Protein AF-A0AAQ4FDQ8-F1 (afdb_monomer_lite)

Secondary structure (DSSP, 8-state):
-PPPP---SS--TT--TT--S-----EEEEEEEE-STT-EEEEEEEE-EEEE-TTS-EEEEEEEEEEES-TTTTTS--HHHHTTT-HHHHHHHHHHHHHHHHHHHHHHHHHHT-SEEEEEEEEEEETTEEEEEEEEEEEEE-HHHHHHHTT--HHHHHHHHHHHH--

InterPro domains:
  IPR007783 Eukaryotic translation initiation factor 3 subunit D [PF05091] (3-164)
  IPR007783 Eukaryotic translation initiation factor 3 subunit D [PTHR12399] (3-163)

Organism: Amblyomma americanum (NCBI:txid6943)

Structure (mmCIF, N/CA/C/O backbone):
data_AF-A0AAQ4FDQ8-F1
#
_entry.id   AF-A0AAQ4FDQ8-F1
#
loop_
_atom_site.group_PDB
_atom_site.id
_atom_site.type_symbol
_atom_site.label_atom_id
_atom_site.label_alt_id
_atom_site.label_comp_id
_atom_site.label_asym_id
_atom_site.label_entity_id
_atom_site.label_seq_id
_atom_site.pdbx_PDB_ins_code
_atom_site.Cartn_x
_atom_site.Cartn_y
_atom_site.Cartn_z
_atom_site.occupancy
_atom_site.B_iso_or_equiv
_atom_site.auth_seq_id
_atom_site.auth_comp_id
_atom_site.auth_asym_id
_atom_site.auth_atom_id
_atom_site.pdbx_PDB_model_num
ATOM 1 N N . MET A 1 1 ? 13.572 -23.561 7.181 1.00 36.06 1 MET A N 1
ATOM 2 C CA . MET A 1 1 ? 13.281 -23.310 8.606 1.00 36.06 1 MET A CA 1
ATOM 3 C C . MET A 1 1 ? 12.420 -22.068 8.635 1.00 36.06 1 MET A C 1
ATOM 5 O O . MET A 1 1 ? 12.930 -21.018 8.274 1.00 36.06 1 MET A O 1
ATOM 9 N N . GLY A 1 2 ? 11.114 -22.209 8.865 1.00 53.47 2 GLY A N 1
ATOM 10 C CA . GLY A 1 2 ? 10.233 -21.045 8.970 1.00 53.47 2 GLY A CA 1
ATOM 11 C C . GLY A 1 2 ? 10.565 -20.299 10.255 1.00 53.47 2 GLY A C 1
ATOM 12 O O . GLY A 1 2 ? 10.693 -20.940 11.293 1.00 53.47 2 GLY A O 1
ATOM 13 N N . GLU A 1 3 ? 10.779 -18.991 10.166 1.00 66.62 3 GLU A N 1
ATOM 14 C CA . GLU A 1 3 ? 10.899 -18.140 11.351 1.00 66.62 3 GLU A CA 1
ATOM 15 C C . GLU A 1 3 ? 9.595 -18.199 12.163 1.00 66.62 3 GLU A C 1
ATOM 17 O O . GLU A 1 3 ? 8.5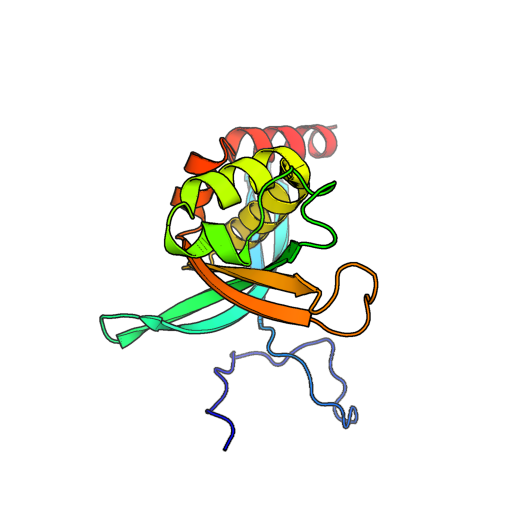09 -18.366 11.593 1.00 66.62 3 GLU A O 1
ATOM 22 N N . ASP A 1 4 ? 9.702 -18.087 13.489 1.00 77.38 4 ASP A N 1
ATOM 23 C CA . ASP A 1 4 ? 8.547 -18.124 14.387 1.00 77.38 4 ASP A CA 1
ATOM 24 C C . ASP A 1 4 ? 7.551 -17.009 14.032 1.00 77.38 4 ASP A C 1
ATOM 26 O O . ASP A 1 4 ? 7.896 -15.827 13.948 1.00 77.38 4 ASP A O 1
ATOM 30 N N . LYS A 1 5 ? 6.285 -17.385 13.812 1.00 84.81 5 LYS A N 1
ATOM 31 C CA . LYS A 1 5 ? 5.207 -16.435 13.513 1.00 84.81 5 LYS A CA 1
ATOM 32 C C . LYS A 1 5 ? 4.866 -15.629 14.766 1.00 84.81 5 LYS A C 1
ATOM 34 O O . LYS A 1 5 ? 4.727 -16.184 15.854 1.00 84.81 5 LYS A O 1
ATOM 39 N N . HIS A 1 6 ? 4.648 -14.325 14.606 1.00 90.19 6 HIS A N 1
ATOM 40 C CA . HIS A 1 6 ? 4.091 -13.511 15.682 1.00 90.19 6 HIS A CA 1
ATOM 41 C C . HIS A 1 6 ? 2.588 -13.788 15.834 1.00 90.19 6 HIS A C 1
ATOM 43 O O . HIS A 1 6 ? 1.791 -13.400 14.977 1.00 90.19 6 HIS A O 1
ATOM 49 N N . SER A 1 7 ? 2.209 -14.456 16.923 1.00 91.62 7 SER A N 1
ATOM 50 C CA . SER A 1 7 ? 0.819 -14.808 17.226 1.00 91.62 7 SER A CA 1
ATOM 51 C C . SER A 1 7 ? 0.121 -13.739 18.066 1.00 91.62 7 SER A C 1
ATOM 53 O O . SER A 1 7 ? 0.712 -13.152 18.971 1.00 91.62 7 SER A O 1
ATOM 55 N N . PHE A 1 8 ? -1.161 -13.519 17.778 1.00 93.06 8 PHE A N 1
ATOM 56 C CA . PHE A 1 8 ? -2.051 -12.670 18.569 1.00 93.06 8 PHE A CA 1
ATOM 57 C C . PHE A 1 8 ? -2.771 -13.506 19.639 1.00 93.06 8 PHE A C 1
ATOM 59 O O . PHE A 1 8 ? -2.745 -14.733 19.598 1.00 93.06 8 PHE A O 1
ATOM 66 N N . GLU A 1 9 ? -3.442 -12.837 20.580 1.00 94.81 9 GLU A N 1
ATOM 67 C CA . GLU A 1 9 ? -4.250 -13.487 21.626 1.00 94.81 9 GLU A CA 1
ATOM 68 C C . GLU A 1 9 ? -5.370 -14.366 21.048 1.00 94.81 9 GLU A C 1
ATOM 70 O O . GLU A 1 9 ? -5.628 -15.456 21.549 1.00 94.81 9 GLU A O 1
ATOM 75 N N . ASN A 1 10 ? -6.016 -13.899 19.975 1.00 93.62 10 ASN A N 1
ATOM 76 C CA . ASN A 1 10 ? -7.086 -14.620 19.295 1.00 93.62 10 ASN A CA 1
ATOM 77 C C . ASN A 1 10 ? -6.585 -15.208 17.974 1.00 93.62 10 ASN A C 1
ATOM 79 O O . ASN A 1 10 ? -5.844 -14.557 17.232 1.00 93.62 10 ASN A O 1
ATOM 83 N N . VAL A 1 11 ? -7.042 -16.422 17.668 1.00 92.00 11 VAL A N 1
ATOM 84 C CA . VAL A 1 11 ? -6.759 -17.102 16.399 1.00 92.00 11 VAL A CA 1
ATOM 85 C C . VAL A 1 11 ? -7.493 -16.439 15.231 1.00 92.00 11 VAL A C 1
ATOM 87 O O . VAL A 1 11 ? -8.430 -15.657 15.410 1.00 92.00 11 VAL A O 1
ATOM 90 N N . ASN A 1 12 ? -7.059 -16.743 14.009 1.00 91.12 12 ASN A N 1
ATOM 91 C CA . ASN A 1 12 ? -7.729 -16.271 12.804 1.00 91.12 12 ASN A CA 1
ATOM 92 C C . ASN A 1 12 ? -9.156 -16.865 12.733 1.00 91.12 12 ASN A C 1
ATOM 94 O O . ASN A 1 12 ? -9.288 -18.084 12.669 1.00 91.12 12 ASN A O 1
ATOM 98 N N . PRO A 1 13 ? -10.217 -16.034 12.704 1.00 91.88 13 PRO A N 1
ATOM 99 C CA . PRO A 1 13 ? -11.602 -16.503 12.782 1.00 91.88 13 PRO A CA 1
ATOM 100 C C . PRO A 1 13 ? -12.143 -17.089 11.467 1.00 91.88 13 PRO A C 1
ATOM 102 O O . PRO A 1 13 ? -13.324 -17.418 11.396 1.00 91.88 13 PRO A O 1
ATOM 105 N N . PHE A 1 14 ? -11.329 -17.151 10.409 1.00 90.44 14 PHE A N 1
ATOM 106 C CA . PHE A 1 14 ? -11.727 -17.661 9.091 1.00 90.44 14 PHE A CA 1
ATOM 107 C C . PHE A 1 14 ? -11.124 -19.024 8.756 1.00 90.44 14 PHE A C 1
ATOM 109 O O . PHE A 1 14 ? -11.390 -19.518 7.669 1.00 90.44 14 PHE A O 1
ATOM 116 N N . ILE A 1 15 ? -10.319 -19.592 9.656 1.00 85.75 15 ILE A N 1
ATOM 117 C CA . ILE A 1 15 ? -9.736 -20.925 9.500 1.00 85.75 15 ILE A CA 1
ATOM 118 C C . ILE A 1 15 ? -10.562 -21.890 10.348 1.00 85.75 15 ILE A C 1
ATOM 120 O O . ILE A 1 15 ? -10.862 -21.583 11.505 1.00 85.75 15 ILE A O 1
ATOM 124 N N . GLN A 1 16 ? -10.932 -23.034 9.780 1.00 78.50 16 GLN A N 1
ATOM 125 C CA . GLN A 1 16 ? -11.514 -24.149 10.532 1.00 78.50 16 GLN A CA 1
ATOM 126 C C . GLN A 1 16 ? -10.400 -25.111 10.968 1.00 78.50 16 GLN A C 1
ATOM 128 O O . GLN A 1 16 ? -9.378 -25.218 10.293 1.00 78.50 16 GLN A O 1
ATOM 133 N N . ASP A 1 17 ? -10.579 -25.799 12.100 1.00 66.38 17 ASP A N 1
ATOM 134 C CA . ASP A 1 17 ? -9.550 -26.673 12.696 1.00 66.38 17 ASP A CA 1
ATOM 135 C C . ASP A 1 17 ? -9.086 -27.821 11.765 1.00 66.38 17 ASP A C 1
ATOM 137 O O . ASP A 1 17 ? -8.058 -28.445 12.023 1.00 66.38 17 ASP A O 1
ATOM 141 N N . ASP A 1 18 ? -9.825 -28.101 10.688 1.00 65.31 18 ASP A N 1
ATOM 142 C CA . ASP A 1 18 ? -9.587 -29.144 9.685 1.00 65.31 18 ASP A CA 1
ATOM 143 C C . ASP A 1 18 ? -9.031 -28.628 8.340 1.00 65.31 18 ASP A C 1
ATOM 145 O O . ASP A 1 18 ? -8.788 -29.423 7.429 1.00 65.31 18 ASP A O 1
ATOM 149 N N . GLU A 1 19 ? -8.780 -27.323 8.190 1.00 61.59 19 GLU A N 1
ATOM 150 C CA . GLU A 1 19 ? -8.150 -26.782 6.982 1.00 61.59 19 GLU A CA 1
ATOM 151 C C . GLU A 1 19 ? -6.640 -27.094 6.963 1.00 61.59 19 GLU A C 1
ATOM 153 O O . GLU A 1 19 ? -5.813 -26.347 7.483 1.00 61.59 19 GLU A O 1
ATOM 158 N N . GLU A 1 20 ? -6.258 -28.184 6.286 1.00 51.25 20 GLU A N 1
ATOM 159 C CA . GLU A 1 20 ? -4.865 -28.620 6.037 1.00 51.25 20 GLU A CA 1
ATOM 160 C C . GLU A 1 20 ? -4.050 -27.677 5.107 1.00 51.25 20 GLU A C 1
ATOM 162 O O . GLU A 1 20 ? -3.056 -28.076 4.495 1.00 51.25 20 GLU A O 1
ATOM 167 N N . GLY A 1 21 ? -4.460 -26.414 4.953 1.00 61.47 21 GLY A N 1
ATOM 168 C CA . GLY A 1 21 ? -3.845 -25.447 4.043 1.00 61.47 21 GLY A CA 1
ATOM 169 C C . GLY A 1 21 ? -2.770 -24.571 4.693 1.00 61.47 21 GLY A C 1
ATOM 170 O O . GLY A 1 21 ? -2.907 -24.119 5.829 1.00 61.47 21 GLY A O 1
ATOM 171 N N . GLU A 1 22 ? -1.714 -24.235 3.942 1.00 72.31 22 GLU A N 1
ATOM 172 C CA . GLU A 1 22 ? -0.795 -23.159 4.332 1.00 72.31 22 GLU A CA 1
ATOM 173 C C . GLU A 1 22 ? -1.530 -21.811 4.304 1.00 72.31 22 GLU A C 1
ATOM 175 O O . GLU A 1 22 ? -1.696 -21.183 3.256 1.00 72.31 22 GLU A O 1
ATOM 180 N N . VAL A 1 23 ? -1.984 -21.351 5.470 1.00 82.75 23 VAL A N 1
ATOM 181 C CA . VAL A 1 23 ? -2.653 -20.053 5.575 1.00 82.75 23 VAL A CA 1
ATOM 182 C C . VAL A 1 23 ? -1.636 -18.924 5.465 1.00 82.75 23 VAL A C 1
ATOM 184 O O . VAL A 1 23 ? -0.590 -18.925 6.129 1.00 82.75 23 VAL A O 1
ATOM 187 N N . ALA A 1 24 ? -1.967 -17.938 4.628 1.00 88.44 24 ALA A N 1
ATOM 188 C CA . ALA A 1 24 ? -1.178 -16.728 4.469 1.00 88.44 24 ALA A CA 1
ATOM 189 C C . ALA A 1 24 ? -0.966 -16.025 5.818 1.00 88.44 24 ALA A C 1
ATOM 191 O O . ALA A 1 24 ? -1.833 -16.027 6.693 1.00 88.44 24 ALA A O 1
ATOM 192 N N . SER A 1 25 ? 0.192 -15.384 5.973 1.00 92.00 25 SER A N 1
ATOM 193 C CA . SER A 1 25 ? 0.436 -14.494 7.108 1.00 92.00 25 SER A CA 1
ATOM 194 C C . SER A 1 25 ? -0.528 -13.313 7.036 1.00 92.00 25 SER A C 1
ATOM 196 O O . SER A 1 25 ? -0.412 -12.469 6.150 1.00 92.00 25 SER A O 1
ATOM 198 N N . VAL A 1 26 ? -1.483 -13.265 7.961 1.00 95.06 26 VAL A N 1
ATOM 199 C CA . VAL A 1 26 ? -2.411 -12.148 8.120 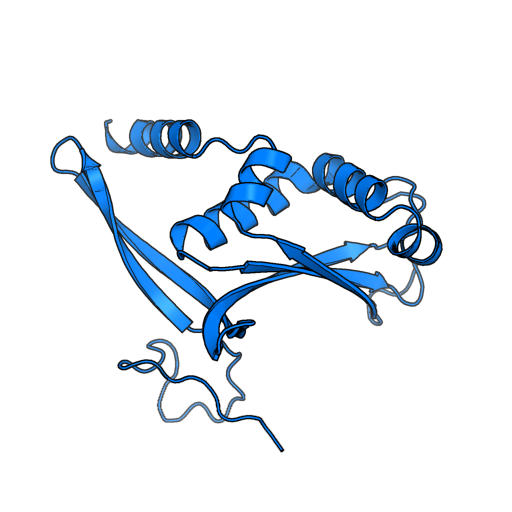1.00 95.06 26 VAL A CA 1
ATOM 200 C C . VAL A 1 26 ? -2.855 -12.062 9.574 1.00 95.06 26 VAL A C 1
ATOM 202 O O . VAL A 1 26 ? -3.194 -13.069 10.196 1.00 95.06 26 VAL A O 1
ATOM 205 N N . ALA A 1 27 ? -2.865 -10.850 10.116 1.00 95.62 27 ALA A N 1
ATOM 206 C CA . ALA A 1 27 ? -3.420 -10.561 11.430 1.00 95.62 27 ALA A CA 1
ATOM 207 C C . ALA A 1 27 ? -4.597 -9.598 11.298 1.00 95.62 27 ALA A C 1
ATOM 209 O O . ALA A 1 27 ? -4.493 -8.581 10.612 1.00 95.62 27 ALA A O 1
ATOM 210 N N . TYR A 1 28 ? -5.700 -9.889 11.988 1.00 97.12 28 TYR A N 1
ATOM 211 C CA . TYR A 1 28 ? -6.882 -9.032 12.003 1.00 97.12 28 TYR A CA 1
ATOM 212 C C . TYR A 1 28 ? -6.935 -8.198 13.279 1.00 97.12 28 TYR A C 1
ATOM 214 O O . TYR A 1 28 ? -6.816 -8.723 14.385 1.00 97.12 28 TYR A O 1
ATOM 222 N N . ARG A 1 29 ? -7.171 -6.893 13.133 1.00 96.50 29 ARG A N 1
ATOM 223 C CA . ARG A 1 29 ? -7.336 -5.961 14.253 1.00 96.50 29 ARG A CA 1
ATOM 224 C C . ARG A 1 29 ? -8.666 -5.235 14.131 1.00 96.50 29 ARG A C 1
ATOM 226 O O . ARG A 1 29 ? -8.861 -4.443 13.215 1.00 96.50 29 ARG A O 1
ATOM 233 N N . TYR A 1 30 ? -9.572 -5.474 15.070 1.00 97.69 30 TYR A N 1
ATOM 234 C CA . TYR A 1 30 ? -10.859 -4.785 15.127 1.00 97.69 30 TYR A CA 1
ATOM 235 C C . TYR A 1 30 ? -10.692 -3.472 15.889 1.00 97.69 30 TYR A C 1
ATOM 237 O O . TYR A 1 30 ? -10.318 -3.472 17.060 1.00 97.69 30 TYR A O 1
ATOM 245 N N . ARG A 1 31 ? -10.925 -2.343 15.218 1.00 97.56 31 ARG A N 1
ATOM 246 C CA . ARG A 1 31 ? -10.768 -1.005 15.801 1.00 97.56 31 ARG A CA 1
ATOM 247 C C . ARG A 1 31 ? -12.094 -0.265 15.800 1.00 97.56 31 ARG A C 1
ATOM 249 O O . ARG A 1 31 ? -12.844 -0.337 14.830 1.00 97.56 31 ARG A O 1
ATOM 256 N N . LYS A 1 32 ? -12.346 0.470 16.882 1.00 96.81 32 LYS A N 1
ATOM 257 C CA . LYS A 1 32 ? -13.483 1.380 17.015 1.00 96.81 32 LYS A CA 1
ATOM 258 C C . LYS A 1 32 ? -13.025 2.815 16.776 1.00 96.81 32 LYS A C 1
ATOM 260 O O . LYS A 1 32 ? -12.050 3.251 17.382 1.00 96.81 32 LYS A O 1
ATOM 265 N N . PHE A 1 33 ? -13.750 3.528 15.927 1.00 96.19 33 PHE A N 1
ATOM 266 C CA . PHE A 1 33 ? -13.592 4.954 15.672 1.00 96.19 33 PHE A CA 1
ATOM 267 C C . PHE A 1 33 ? -14.881 5.672 16.067 1.00 96.19 33 PHE A C 1
ATOM 269 O O . PHE A 1 33 ? -15.977 5.176 15.800 1.00 96.19 33 PHE A O 1
ATOM 276 N N . ASP A 1 34 ? -14.744 6.819 16.720 1.00 94.69 34 ASP A N 1
ATOM 277 C CA . ASP A 1 34 ? -15.860 7.720 16.999 1.00 94.69 34 ASP A CA 1
ATOM 278 C C . ASP A 1 34 ? -16.001 8.697 15.827 1.00 94.69 34 ASP A C 1
ATOM 280 O O . ASP A 1 34 ? -15.041 9.390 15.484 1.00 94.69 34 ASP A O 1
ATOM 284 N N . LEU A 1 35 ? -17.167 8.706 15.180 1.00 92.38 35 LEU A N 1
ATOM 285 C CA . LEU A 1 35 ? -17.468 9.603 14.063 1.00 92.38 35 LEU A CA 1
ATOM 286 C C . LEU A 1 35 ? -18.256 10.851 14.504 1.00 92.38 35 LEU A C 1
ATOM 288 O O . LEU A 1 35 ? -18.624 11.670 13.658 1.00 92.38 35 LEU A O 1
ATOM 292 N N . GLY A 1 36 ? -18.497 11.017 15.809 1.00 89.44 36 GLY A N 1
ATOM 293 C CA . GLY A 1 36 ? -19.399 12.025 16.357 1.00 89.44 36 GLY A CA 1
ATOM 294 C C . GLY A 1 36 ? -20.869 11.611 16.249 1.00 89.44 36 GLY A C 1
ATOM 295 O O . GLY A 1 36 ? -21.198 10.549 15.728 1.00 89.44 36 GLY A O 1
ATOM 296 N N . ASP A 1 37 ? -21.769 12.446 16.772 1.00 88.44 37 ASP A N 1
ATOM 297 C CA . ASP A 1 37 ? -23.230 12.243 16.742 1.00 88.44 37 ASP A CA 1
ATOM 298 C C . ASP A 1 37 ? -23.696 10.859 17.242 1.00 88.44 37 ASP A C 1
ATOM 300 O O . ASP A 1 37 ? -24.650 10.284 16.724 1.00 88.44 37 ASP A O 1
ATOM 304 N N . ASN A 1 38 ? -23.018 10.308 18.257 1.00 89.25 38 ASN A N 1
ATOM 305 C CA . ASN A 1 38 ? -23.245 8.952 18.780 1.00 89.25 38 ASN A CA 1
ATOM 306 C C . ASN A 1 38 ? -23.065 7.825 17.740 1.00 89.25 38 ASN A C 1
ATOM 308 O O . ASN A 1 38 ? -23.563 6.713 17.934 1.00 89.25 38 ASN A O 1
ATOM 312 N N . VAL A 1 39 ? -22.321 8.072 16.661 1.00 91.94 39 VAL A N 1
ATOM 313 C CA . VAL A 1 39 ? -22.003 7.076 15.637 1.00 91.94 39 VAL A CA 1
ATOM 314 C C . VAL A 1 39 ? -20.630 6.463 15.907 1.00 91.94 39 VAL A C 1
ATOM 316 O O . VAL A 1 39 ? -19.588 7.092 15.728 1.00 91.94 39 VAL A O 1
ATOM 319 N N . GLY A 1 40 ? -20.623 5.187 16.296 1.00 93.56 40 GLY A N 1
ATOM 320 C CA . GLY A 1 40 ? -19.405 4.384 16.402 1.00 93.56 40 GLY A CA 1
ATOM 321 C C . GLY A 1 40 ? -19.180 3.527 15.157 1.00 93.56 40 GLY A C 1
ATOM 322 O O . GLY A 1 40 ? -20.028 2.706 14.815 1.00 93.56 40 GLY A O 1
ATOM 323 N N . LEU A 1 41 ? -18.017 3.657 14.521 1.00 95.38 41 LEU A N 1
ATOM 324 C CA . LEU A 1 41 ? -17.593 2.801 13.414 1.00 95.38 41 LEU A CA 1
ATOM 325 C C . LEU A 1 41 ? -16.667 1.696 13.923 1.00 95.38 41 LEU A C 1
ATOM 327 O O . LEU A 1 41 ? -15.640 1.979 14.537 1.00 95.38 41 LEU A O 1
ATOM 331 N N . ILE A 1 42 ? -16.989 0.442 13.613 1.00 97.62 42 ILE A N 1
ATOM 332 C CA . ILE A 1 42 ? -16.088 -0.695 13.820 1.00 97.62 42 ILE A CA 1
ATOM 333 C C . ILE A 1 42 ? -15.490 -1.092 12.476 1.00 97.62 42 ILE A C 1
ATOM 335 O O . ILE A 1 42 ? -16.217 -1.369 11.525 1.00 97.62 42 ILE A O 1
ATOM 339 N N . VAL A 1 43 ? -14.163 -1.143 12.405 1.00 97.88 43 VAL A N 1
ATOM 340 C CA . VAL A 1 43 ? -13.429 -1.554 11.206 1.00 97.88 43 VAL A CA 1
ATOM 341 C C . VAL A 1 43 ? -12.605 -2.792 11.532 1.00 97.88 43 VAL A C 1
ATOM 343 O O . VAL A 1 43 ? -11.828 -2.791 12.488 1.00 97.88 43 VAL A O 1
ATOM 346 N N . ARG A 1 44 ? -12.754 -3.846 10.723 1.00 98.25 44 ARG A N 1
ATOM 347 C CA . ARG A 1 44 ? -11.804 -4.962 10.695 1.00 98.25 44 ARG A CA 1
ATOM 348 C C . ARG A 1 44 ? -10.613 -4.549 9.838 1.00 98.25 44 ARG A C 1
ATOM 350 O O . ARG A 1 44 ? -10.731 -4.472 8.618 1.00 98.25 44 ARG A O 1
ATOM 357 N N . CYS A 1 45 ? -9.491 -4.279 10.481 1.00 98.12 45 CYS A N 1
ATOM 358 C CA . CYS A 1 45 ? -8.235 -3.942 9.829 1.00 98.12 45 CYS A CA 1
ATOM 359 C C . CYS A 1 45 ? -7.327 -5.171 9.701 1.00 98.12 45 CYS A C 1
ATOM 361 O O . CYS A 1 45 ? -7.564 -6.191 10.352 1.00 98.12 45 CYS A O 1
ATOM 363 N N . GLU A 1 46 ? -6.272 -5.050 8.897 1.00 97.62 46 GLU A N 1
ATOM 364 C CA . GLU A 1 46 ? -5.317 -6.124 8.614 1.00 97.62 46 GLU A CA 1
ATOM 365 C C . GLU A 1 46 ? -3.860 -5.653 8.750 1.00 97.62 46 GLU A C 1
ATOM 367 O O . GLU A 1 46 ? -3.541 -4.498 8.454 1.00 97.62 46 GLU A O 1
ATOM 372 N N . HIS A 1 47 ? -2.982 -6.562 9.171 1.00 97.81 47 HIS A N 1
ATOM 373 C CA . HIS A 1 47 ? -1.532 -6.456 9.014 1.00 97.81 47 HIS A CA 1
ATOM 374 C C . HIS A 1 47 ? -1.025 -7.683 8.252 1.00 97.81 47 HIS A C 1
ATOM 376 O O . HIS A 1 47 ? -1.466 -8.801 8.519 1.00 97.81 47 HIS A O 1
ATOM 382 N N . ASP A 1 48 ? -0.094 -7.468 7.323 1.00 97.00 48 ASP A N 1
ATOM 383 C CA . ASP A 1 48 ? 0.416 -8.509 6.422 1.00 97.00 48 ASP A CA 1
ATOM 384 C C . ASP A 1 48 ? 1.671 -9.197 7.007 1.00 97.00 48 ASP A C 1
ATOM 386 O O . ASP A 1 48 ? 1.966 -10.358 6.720 1.00 97.00 48 ASP A O 1
ATOM 390 N N . GLY A 1 49 ? 2.413 -8.498 7.871 1.00 95.38 49 GLY A N 1
ATOM 391 C CA . GLY A 1 49 ? 3.586 -9.053 8.539 1.00 95.38 49 GLY A CA 1
ATOM 392 C C . GLY A 1 49 ? 4.046 -8.245 9.747 1.00 95.38 49 GLY A C 1
ATOM 393 O O . GLY A 1 49 ? 3.508 -7.178 10.057 1.00 95.38 49 GLY A O 1
ATOM 394 N N . ALA A 1 50 ? 5.073 -8.764 10.411 1.00 94.69 50 ALA A N 1
ATOM 395 C CA . ALA A 1 50 ? 5.750 -8.117 11.522 1.00 94.69 50 ALA A CA 1
ATOM 396 C C . ALA A 1 50 ? 7.262 -8.102 11.274 1.00 94.69 50 ALA A C 1
ATOM 398 O O . ALA A 1 50 ? 7.796 -8.971 10.586 1.00 94.69 50 ALA A O 1
ATOM 399 N N . MET A 1 51 ? 7.953 -7.104 11.812 1.00 93.56 51 MET A N 1
ATOM 400 C CA . MET A 1 51 ? 9.412 -7.030 11.785 1.00 93.56 51 MET A CA 1
ATOM 401 C C . MET A 1 51 ? 9.942 -6.386 13.058 1.00 93.56 51 MET A C 1
ATOM 403 O O . MET A 1 51 ? 9.230 -5.639 13.725 1.00 93.56 51 MET A O 1
ATOM 407 N N . VAL A 1 52 ? 11.202 -6.659 13.377 1.00 92.88 52 VAL A N 1
ATOM 408 C CA . VAL A 1 52 ? 11.896 -6.009 14.488 1.00 92.88 52 VAL A CA 1
ATOM 409 C C . VAL A 1 52 ? 12.485 -4.693 13.984 1.00 92.88 52 VAL A C 1
ATOM 411 O O . VAL A 1 52 ? 13.241 -4.666 13.012 1.00 92.88 52 VAL A O 1
ATOM 414 N N . GLY A 1 53 ? 12.085 -3.594 14.613 1.00 90.38 53 GLY A N 1
ATOM 415 C CA . GLY A 1 53 ? 12.586 -2.258 14.346 1.00 90.38 53 GLY A CA 1
ATOM 416 C C . GLY A 1 53 ? 14.013 -2.050 14.867 1.00 90.38 53 GLY A C 1
ATOM 417 O O . GLY A 1 53 ? 14.572 -2.911 15.551 1.00 90.38 53 GLY A O 1
ATOM 418 N N . PRO A 1 54 ? 14.634 -0.899 14.555 1.00 89.25 54 PRO A N 1
ATOM 419 C CA . PRO A 1 54 ? 16.034 -0.636 14.890 1.00 89.25 54 PRO A CA 1
ATOM 420 C C . PRO A 1 54 ? 16.357 -0.686 16.388 1.00 89.25 54 PRO A C 1
ATOM 422 O O . PRO A 1 54 ? 17.501 -0.963 16.740 1.00 89.25 54 PRO A O 1
ATOM 425 N N . ASN A 1 55 ? 15.378 -0.434 17.264 1.00 92.44 55 ASN A N 1
ATOM 426 C CA . ASN A 1 55 ? 15.567 -0.451 18.716 1.00 92.44 55 ASN A CA 1
ATOM 427 C C . ASN A 1 55 ? 15.061 -1.754 19.358 1.00 92.44 55 ASN A C 1
ATOM 429 O O . ASN A 1 55 ? 14.910 -1.820 20.577 1.00 92.44 55 ASN A O 1
ATOM 433 N N . GLY A 1 56 ? 14.786 -2.787 18.557 1.00 91.50 56 GLY A N 1
ATOM 434 C CA . GLY A 1 56 ? 14.235 -4.053 19.038 1.00 91.50 56 GLY A CA 1
ATOM 435 C C . GLY A 1 56 ? 12.715 -4.045 19.217 1.00 91.50 56 GLY A C 1
ATOM 436 O O . GLY A 1 56 ? 12.159 -5.028 19.700 1.00 91.50 56 GLY A O 1
ATOM 437 N N . GLU A 1 57 ? 12.026 -2.963 18.847 1.00 93.75 57 GLU A N 1
ATOM 438 C CA . GLU A 1 57 ? 10.573 -2.878 18.949 1.00 93.75 57 GLU A CA 1
ATOM 439 C C . GLU A 1 57 ? 9.875 -3.687 17.851 1.00 93.75 57 GLU A C 1
ATOM 441 O O . GLU A 1 57 ? 10.330 -3.739 16.711 1.00 93.75 57 GLU A O 1
ATOM 446 N N . LEU A 1 58 ? 8.737 -4.301 18.167 1.00 94.25 58 LEU A N 1
ATOM 447 C CA . LEU A 1 58 ? 7.916 -4.962 17.159 1.00 94.25 58 LEU A CA 1
ATOM 448 C C . LEU A 1 58 ? 7.189 -3.911 16.311 1.00 94.25 58 LEU A C 1
ATOM 450 O O . LEU A 1 58 ? 6.466 -3.077 16.851 1.00 94.25 58 LEU A O 1
ATOM 454 N N . GLN A 1 59 ? 7.344 -3.989 14.992 1.00 96.25 59 GLN A N 1
ATOM 455 C CA . GLN A 1 59 ? 6.653 -3.144 14.023 1.00 96.25 59 GLN A CA 1
ATOM 456 C C . GLN A 1 59 ? 5.725 -3.981 13.144 1.00 96.25 59 GLN A C 1
ATOM 458 O O . GLN A 1 59 ? 6.140 -4.991 12.568 1.00 96.25 59 GLN A O 1
ATOM 463 N N . PHE A 1 60 ? 4.484 -3.533 12.988 1.00 97.56 60 PHE A N 1
ATOM 464 C CA . PHE A 1 60 ? 3.516 -4.127 12.074 1.00 97.56 60 PHE A CA 1
ATOM 465 C C . PHE A 1 60 ? 3.609 -3.491 10.691 1.00 97.56 60 PHE A C 1
ATOM 467 O O . PHE A 1 60 ? 3.762 -2.276 10.537 1.00 97.56 60 PHE A O 1
ATOM 474 N N . VAL A 1 61 ? 3.483 -4.323 9.663 1.00 97.56 61 VAL A N 1
ATOM 475 C CA . VAL A 1 61 ? 3.709 -3.920 8.278 1.00 97.56 61 VAL A CA 1
ATOM 476 C C . VAL A 1 61 ? 2.503 -4.268 7.426 1.00 97.56 61 VAL A C 1
ATOM 478 O O . VAL A 1 61 ? 1.989 -5.385 7.494 1.00 97.56 61 VAL A O 1
ATOM 481 N N . SER A 1 62 ? 2.090 -3.328 6.577 1.00 98.12 62 SER A N 1
ATOM 482 C CA . SER A 1 62 ? 1.247 -3.646 5.426 1.00 98.12 62 SER A CA 1
ATOM 483 C C . SER A 1 62 ? 2.110 -3.800 4.174 1.00 98.12 62 SER A C 1
ATOM 485 O O . SER A 1 62 ? 2.945 -2.945 3.884 1.00 98.12 62 SER A O 1
ATOM 487 N N . ILE A 1 63 ? 1.941 -4.897 3.441 1.00 98.31 63 ILE A N 1
ATOM 488 C CA . ILE A 1 63 ? 2.767 -5.282 2.295 1.00 98.31 63 ILE A CA 1
ATOM 489 C C . ILE A 1 63 ? 1.880 -5.310 1.058 1.00 98.31 63 ILE A C 1
ATOM 491 O O . ILE A 1 63 ? 0.938 -6.091 0.981 1.00 98.31 63 ILE A O 1
ATOM 495 N N . LYS A 1 64 ? 2.195 -4.479 0.063 1.00 98.38 64 LYS A N 1
ATOM 496 C CA . LYS A 1 64 ? 1.466 -4.413 -1.210 1.00 98.38 64 LYS A CA 1
ATOM 497 C C . LYS A 1 64 ? 2.459 -4.466 -2.379 1.00 98.38 64 LYS A C 1
ATOM 499 O O . LYS A 1 64 ? 3.633 -4.136 -2.229 1.00 98.38 64 LYS A O 1
ATOM 504 N N . ALA A 1 65 ? 2.011 -4.895 -3.556 1.00 98.25 65 ALA A N 1
ATOM 505 C CA . ALA A 1 65 ? 2.874 -5.044 -4.731 1.00 98.25 65 ALA A CA 1
ATOM 506 C C . ALA A 1 65 ? 2.423 -4.125 -5.871 1.00 98.25 65 ALA A C 1
ATOM 508 O O . ALA A 1 65 ? 1.291 -4.213 -6.348 1.00 98.25 65 ALA A O 1
ATOM 509 N N . LEU A 1 66 ? 3.325 -3.257 -6.323 1.00 97.38 66 LEU A N 1
ATOM 510 C CA . LEU A 1 66 ? 3.209 -2.545 -7.589 1.00 97.38 66 LEU A CA 1
ATOM 511 C C . LEU A 1 66 ? 3.672 -3.464 -8.717 1.00 97.38 66 LEU A C 1
ATOM 513 O O . LEU A 1 66 ? 4.612 -4.243 -8.551 1.00 97.38 66 LEU A O 1
ATOM 517 N N . ASN A 1 67 ? 3.008 -3.370 -9.867 1.00 96.25 67 ASN A N 1
ATOM 518 C CA . ASN A 1 67 ? 3.258 -4.259 -10.988 1.00 96.25 67 ASN A CA 1
ATOM 519 C C . ASN A 1 67 ? 3.480 -3.505 -12.308 1.00 96.25 67 ASN A C 1
ATOM 521 O O . ASN A 1 67 ? 2.668 -2.669 -12.697 1.00 96.25 67 ASN A O 1
ATOM 525 N N . GLU A 1 68 ? 4.540 -3.870 -13.023 1.00 96.56 68 GLU A N 1
ATOM 526 C CA . GLU A 1 68 ? 4.856 -3.417 -14.379 1.00 96.56 68 GLU A CA 1
ATOM 527 C C . GLU A 1 68 ? 4.567 -4.547 -15.378 1.00 96.56 68 GLU A C 1
ATOM 529 O O . GLU A 1 68 ? 4.934 -5.706 -15.159 1.00 96.56 68 GLU A O 1
ATOM 534 N N . TRP A 1 69 ? 3.885 -4.221 -16.479 1.00 93.50 69 TRP A N 1
ATOM 535 C CA . TRP A 1 69 ? 3.512 -5.191 -17.514 1.00 93.50 69 TRP A CA 1
ATOM 536 C C . TRP A 1 69 ? 4.298 -4.983 -18.810 1.00 93.50 69 TRP A C 1
ATOM 538 O O . TRP A 1 69 ? 5.170 -5.789 -19.125 1.00 93.50 69 TRP A O 1
ATOM 548 N N . ASP A 1 70 ? 4.017 -3.917 -19.555 1.00 94.62 70 ASP A N 1
ATOM 549 C CA . ASP A 1 70 ? 4.794 -3.503 -20.723 1.00 94.62 70 ASP A CA 1
ATOM 550 C C . ASP A 1 70 ? 5.184 -2.030 -20.549 1.00 94.62 70 ASP A C 1
ATOM 552 O O . ASP A 1 70 ? 4.313 -1.168 -20.708 1.00 94.62 70 ASP A O 1
ATOM 556 N N . PRO A 1 71 ? 6.464 -1.723 -20.257 1.00 92.56 71 PRO A N 1
ATOM 557 C CA . PRO A 1 71 ? 6.921 -0.369 -19.935 1.00 92.56 71 PRO A CA 1
ATOM 558 C C . PRO A 1 71 ? 6.540 0.677 -20.983 1.00 92.56 71 PRO A C 1
ATOM 560 O O . PRO A 1 71 ? 6.324 1.840 -20.655 1.00 92.56 71 PRO A O 1
ATOM 563 N N . ARG A 1 72 ? 6.411 0.266 -22.252 1.00 92.38 72 ARG A N 1
ATOM 564 C CA . ARG A 1 72 ? 6.069 1.153 -23.376 1.00 92.38 72 ARG A CA 1
ATOM 565 C C . ARG A 1 72 ? 4.663 1.733 -23.259 1.00 92.38 72 ARG A C 1
ATOM 567 O O . ARG A 1 72 ? 4.399 2.805 -23.793 1.00 92.38 72 ARG A O 1
ATOM 574 N N . TYR A 1 73 ? 3.779 1.026 -22.564 1.00 90.50 73 TYR A N 1
ATOM 575 C CA . TYR A 1 73 ? 2.377 1.393 -22.391 1.00 90.50 73 TYR A CA 1
ATOM 576 C C . TYR A 1 73 ? 2.013 1.630 -20.918 1.00 90.50 73 TYR A C 1
ATOM 578 O O . TYR A 1 73 ? 1.077 2.369 -20.629 1.00 90.50 73 TYR A O 1
ATOM 586 N N . SER A 1 74 ? 2.773 1.071 -19.973 1.00 83.81 74 SER A N 1
ATOM 587 C CA . SER A 1 74 ? 2.598 1.246 -18.528 1.00 83.81 74 SER A CA 1
ATOM 588 C C . SER A 1 74 ? 3.335 2.483 -17.998 1.00 83.81 74 SER A C 1
ATOM 590 O O . SER A 1 74 ? 4.084 2.418 -17.026 1.00 83.81 74 SER A O 1
ATOM 592 N N . GLY A 1 75 ? 3.149 3.625 -18.663 1.00 83.00 75 GLY A N 1
ATOM 593 C CA . GLY A 1 75 ? 3.694 4.918 -18.235 1.00 83.00 75 GLY A CA 1
ATOM 594 C C . GLY A 1 75 ? 5.093 5.270 -18.755 1.00 83.00 75 GLY A C 1
ATOM 595 O O . GLY A 1 75 ? 5.627 6.306 -18.374 1.00 83.00 75 GLY A O 1
ATOM 596 N N . GLY A 1 76 ? 5.679 4.470 -19.649 1.00 89.94 76 GLY A N 1
ATOM 597 C CA . GLY A 1 76 ? 6.870 4.860 -20.417 1.00 89.94 76 GLY A CA 1
ATOM 598 C C . GLY A 1 76 ? 8.195 4.815 -19.650 1.00 89.94 76 GLY A C 1
ATOM 599 O O . GLY A 1 76 ? 9.207 5.274 -20.175 1.00 89.94 76 GLY A O 1
ATOM 600 N N . ILE A 1 77 ? 8.209 4.282 -18.426 1.00 93.94 77 ILE A N 1
ATOM 601 C CA . ILE A 1 77 ? 9.408 4.167 -17.589 1.00 93.94 77 ILE A CA 1
ATOM 602 C C . ILE A 1 77 ? 9.730 2.686 -17.400 1.00 93.94 77 ILE A C 1
ATOM 604 O O . ILE A 1 77 ? 8.940 1.982 -16.787 1.00 93.94 77 ILE A O 1
ATOM 608 N N . ASP A 1 78 ? 10.891 2.238 -17.887 1.00 94.88 78 ASP A N 1
ATOM 609 C CA . ASP A 1 78 ? 11.402 0.879 -17.649 1.00 94.88 78 ASP A CA 1
ATOM 610 C C . ASP A 1 78 ? 11.987 0.766 -16.238 1.00 94.88 78 ASP A C 1
ATOM 612 O O . ASP A 1 78 ? 13.042 1.334 -15.925 1.00 94.88 78 ASP A O 1
ATOM 616 N N . TRP A 1 79 ? 11.301 0.018 -15.378 1.00 96.69 79 TRP A N 1
ATOM 617 C CA . TRP A 1 79 ? 11.675 -0.129 -13.977 1.00 96.69 79 TRP A CA 1
ATOM 618 C C . TRP A 1 79 ? 13.044 -0.777 -13.795 1.00 96.69 79 TRP A C 1
ATOM 620 O O . TRP A 1 79 ? 13.768 -0.378 -12.882 1.00 96.69 79 TRP A O 1
ATOM 630 N N . ARG A 1 80 ? 13.451 -1.708 -14.671 1.00 95.25 80 ARG A N 1
ATOM 631 C CA . ARG A 1 80 ? 14.762 -2.379 -14.562 1.00 95.25 80 ARG A CA 1
ATOM 632 C C . ARG A 1 80 ? 15.922 -1.406 -14.700 1.00 95.25 80 ARG A C 1
ATOM 634 O O . ARG A 1 80 ? 16.971 -1.617 -14.110 1.00 95.25 80 ARG A O 1
ATOM 641 N N . GLN A 1 81 ? 15.734 -0.340 -15.472 1.00 94.69 81 GLN A N 1
ATOM 642 C CA . GLN A 1 81 ? 16.762 0.678 -15.680 1.00 94.69 81 GLN A CA 1
ATOM 643 C C . GLN A 1 81 ? 16.673 1.814 -14.656 1.00 94.69 81 GLN A C 1
ATOM 645 O O . GLN A 1 81 ? 17.663 2.501 -14.394 1.00 94.69 81 GLN A O 1
ATOM 650 N N . LYS A 1 82 ? 15.472 2.072 -14.124 1.00 96.00 82 LYS A N 1
ATOM 651 C CA . LYS A 1 82 ? 15.163 3.317 -13.409 1.00 96.00 82 LYS A CA 1
ATOM 652 C C . LYS A 1 82 ? 14.930 3.157 -11.912 1.00 96.00 82 LYS A C 1
ATOM 654 O O . LYS A 1 82 ? 15.029 4.158 -11.211 1.00 96.00 82 LYS A O 1
ATOM 659 N N . LEU A 1 83 ? 14.675 1.960 -11.386 1.00 94.56 83 LEU A N 1
ATOM 660 C CA . LEU A 1 83 ? 14.429 1.784 -9.947 1.00 94.56 83 LEU A CA 1
ATOM 661 C C . LEU A 1 83 ? 15.641 2.104 -9.063 1.00 94.56 83 LEU A C 1
ATOM 663 O O . LEU A 1 83 ? 15.459 2.627 -7.959 1.00 94.56 83 LEU A O 1
ATOM 667 N N . ASP A 1 84 ? 16.854 1.840 -9.550 1.00 92.44 84 ASP A N 1
ATOM 668 C CA . ASP A 1 84 ? 18.085 2.108 -8.798 1.00 92.44 84 ASP A CA 1
ATOM 669 C C . ASP A 1 84 ? 18.495 3.580 -8.859 1.00 92.44 84 ASP A C 1
ATOM 671 O O . ASP A 1 84 ? 18.951 4.146 -7.869 1.00 92.44 84 ASP A O 1
ATOM 675 N N . THR A 1 85 ? 18.297 4.224 -10.010 1.00 94.31 85 THR A N 1
ATOM 676 C CA . THR A 1 85 ? 18.792 5.587 -10.265 1.00 94.31 85 THR A CA 1
ATOM 677 C C . THR A 1 85 ? 17.729 6.671 -10.100 1.00 94.31 85 THR A C 1
ATOM 679 O O . THR A 1 85 ? 18.052 7.814 -9.791 1.00 94.31 85 THR A O 1
ATOM 682 N N . GLN A 1 86 ? 16.454 6.346 -10.320 1.00 94.25 86 GLN A N 1
ATOM 683 C CA . GLN A 1 86 ? 15.340 7.296 -10.420 1.00 94.25 86 GLN A CA 1
ATOM 684 C C . GLN A 1 86 ? 14.074 6.776 -9.720 1.00 94.25 86 GLN A C 1
ATOM 686 O O . GLN A 1 86 ? 12.955 6.942 -10.210 1.00 94.25 86 GLN A O 1
ATOM 691 N N . ARG A 1 87 ? 14.231 6.176 -8.535 1.00 93.81 87 ARG A N 1
ATOM 692 C CA . ARG A 1 87 ? 13.123 5.589 -7.760 1.00 93.81 87 ARG A CA 1
ATOM 693 C C . ARG A 1 87 ? 11.942 6.542 -7.549 1.00 93.81 87 ARG A C 1
ATOM 695 O O . ARG A 1 87 ? 10.793 6.137 -7.688 1.00 93.81 87 ARG A O 1
ATOM 702 N N . GLY A 1 88 ? 12.220 7.816 -7.264 1.00 93.19 88 GLY A N 1
ATOM 703 C CA . GLY A 1 88 ? 11.183 8.839 -7.102 1.00 93.19 88 GLY A CA 1
ATOM 704 C C . GLY A 1 88 ? 10.360 9.074 -8.374 1.00 93.19 88 GLY A C 1
ATOM 705 O O . GLY A 1 88 ? 9.150 9.251 -8.288 1.00 93.19 88 GLY A O 1
ATOM 706 N N . ALA A 1 89 ? 10.986 9.006 -9.554 1.00 94.50 89 ALA A N 1
ATOM 707 C CA . ALA A 1 89 ? 10.292 9.157 -10.833 1.00 94.50 89 ALA A CA 1
ATOM 708 C C . ALA A 1 89 ? 9.400 7.947 -11.143 1.00 94.50 89 ALA A C 1
ATOM 710 O O . ALA A 1 89 ? 8.270 8.125 -11.596 1.00 94.50 89 ALA A O 1
ATOM 711 N N . VAL A 1 90 ? 9.875 6.730 -10.846 1.00 95.94 90 VAL A N 1
ATOM 712 C CA . VAL A 1 90 ? 9.068 5.504 -10.965 1.00 95.94 90 VAL A CA 1
ATOM 713 C C . VAL A 1 90 ? 7.822 5.609 -10.084 1.00 95.94 90 VAL A C 1
ATOM 715 O O . VAL A 1 90 ? 6.707 5.424 -10.568 1.00 95.94 90 VAL A O 1
ATOM 718 N N . LEU A 1 91 ? 7.996 5.985 -8.815 1.00 95.00 91 LEU A N 1
ATOM 719 C CA . LEU A 1 91 ? 6.885 6.132 -7.879 1.00 95.00 91 LEU A CA 1
ATOM 720 C C . LEU A 1 91 ? 5.914 7.248 -8.288 1.00 95.00 91 LEU A C 1
ATOM 722 O O . LEU A 1 91 ? 4.708 7.039 -8.245 1.00 95.00 91 LEU A O 1
ATOM 726 N N . ALA A 1 92 ? 6.406 8.408 -8.726 1.00 94.31 92 ALA A N 1
ATOM 727 C CA . ALA A 1 92 ? 5.554 9.492 -9.219 1.00 94.31 92 ALA A CA 1
ATOM 728 C C . ALA A 1 92 ? 4.725 9.074 -10.445 1.00 94.31 92 ALA A C 1
ATOM 730 O O . ALA A 1 92 ? 3.542 9.408 -10.539 1.00 94.31 92 ALA A O 1
ATOM 731 N N . ASN A 1 93 ? 5.316 8.308 -11.365 1.00 95.31 93 ASN A N 1
ATOM 732 C CA . ASN A 1 93 ? 4.586 7.748 -12.498 1.00 95.31 93 ASN A CA 1
ATOM 733 C C . ASN A 1 93 ? 3.503 6.761 -12.036 1.00 95.31 93 ASN A C 1
ATOM 735 O O . ASN A 1 93 ? 2.368 6.826 -12.508 1.00 95.31 93 ASN A O 1
ATOM 739 N N . GLU A 1 94 ? 3.810 5.906 -11.060 1.00 95.31 94 GLU A N 1
ATOM 740 C CA . GLU A 1 94 ? 2.814 5.008 -10.472 1.00 95.31 94 GLU A CA 1
ATOM 741 C C . GLU A 1 94 ? 1.694 5.759 -9.756 1.00 95.31 94 GLU A C 1
ATOM 743 O O . GLU A 1 94 ? 0.528 5.408 -9.916 1.00 95.31 94 GLU A O 1
ATOM 748 N N . LEU A 1 95 ? 2.000 6.838 -9.040 1.00 94.31 95 LEU A N 1
ATOM 749 C CA . LEU A 1 95 ? 0.985 7.681 -8.410 1.00 94.31 95 LEU A CA 1
ATOM 750 C C . LEU A 1 95 ? 0.043 8.306 -9.432 1.00 94.31 95 LEU A C 1
ATOM 752 O O . LEU A 1 95 ? -1.165 8.337 -9.206 1.00 94.31 95 LEU A O 1
ATOM 756 N N . LYS A 1 96 ? 0.567 8.742 -10.578 1.00 94.00 96 LYS A N 1
ATOM 757 C CA . LYS A 1 96 ? -0.252 9.279 -11.667 1.00 94.00 96 LYS A CA 1
ATOM 758 C C . LYS A 1 96 ? -1.173 8.216 -12.273 1.00 94.00 96 LYS A C 1
ATOM 760 O O . LYS A 1 96 ? -2.345 8.494 -12.508 1.00 94.00 96 LYS A O 1
ATOM 765 N N . ASN A 1 97 ? -0.657 7.014 -12.523 1.00 94.56 97 ASN A N 1
ATOM 766 C CA . ASN A 1 97 ? -1.387 5.971 -13.253 1.00 94.56 97 ASN A CA 1
ATOM 767 C C . ASN A 1 97 ? -2.285 5.107 -12.352 1.00 94.56 97 ASN A C 1
ATOM 769 O O . ASN A 1 97 ? -3.241 4.500 -12.827 1.00 94.56 97 ASN A O 1
ATOM 773 N N . ASN A 1 98 ? -1.989 5.044 -11.053 1.00 96.31 98 ASN A N 1
ATOM 774 C CA . ASN A 1 98 ? -2.621 4.143 -10.092 1.00 96.31 98 ASN A CA 1
ATOM 775 C C . ASN A 1 98 ? -3.078 4.864 -8.805 1.00 96.31 98 ASN A C 1
ATOM 777 O O . ASN A 1 98 ? -3.191 4.227 -7.755 1.00 96.31 98 ASN A O 1
ATOM 781 N N . SER A 1 99 ? -3.365 6.170 -8.867 1.00 96.06 99 SER A N 1
ATOM 782 C CA . SER A 1 99 ? -3.675 7.023 -7.703 1.00 96.06 99 SER A CA 1
ATOM 783 C C . SER A 1 99 ? -4.690 6.407 -6.732 1.00 96.06 99 SER A C 1
ATOM 785 O O . SER A 1 99 ? -4.419 6.296 -5.540 1.00 96.06 99 SER A O 1
ATOM 787 N N . CYS A 1 100 ? -5.830 5.921 -7.232 1.00 97.62 100 CYS A N 1
ATOM 788 C CA . CYS A 1 100 ? -6.867 5.305 -6.399 1.00 97.62 100 CYS A CA 1
ATOM 789 C C . CYS A 1 100 ? -6.391 4.005 -5.722 1.00 97.62 100 CYS A C 1
ATOM 791 O O . CYS A 1 100 ? -6.735 3.741 -4.571 1.00 97.62 100 CYS A O 1
ATOM 793 N N . LYS A 1 101 ? -5.579 3.190 -6.410 1.00 98.19 101 LYS A N 1
ATOM 794 C CA . LYS A 1 101 ? -5.015 1.948 -5.853 1.00 98.19 101 LYS A CA 1
ATOM 795 C C . LYS A 1 101 ? -4.093 2.268 -4.676 1.00 98.19 101 LYS A C 1
ATOM 797 O O . LYS A 1 101 ? -4.275 1.713 -3.596 1.00 98.19 101 LYS A O 1
ATOM 802 N N . LEU A 1 102 ? -3.176 3.212 -4.881 1.00 97.81 102 LEU A N 1
ATOM 803 C CA . LEU A 1 102 ? -2.226 3.668 -3.866 1.00 97.81 102 LEU A CA 1
ATOM 804 C C . LEU A 1 102 ? -2.944 4.336 -2.687 1.00 97.81 102 LEU A C 1
ATOM 806 O O . LEU A 1 102 ? -2.685 3.968 -1.548 1.00 97.81 102 LEU A O 1
ATOM 810 N N . ALA A 1 103 ? -3.920 5.212 -2.942 1.00 98.25 103 ALA A N 1
ATOM 811 C CA . ALA A 1 103 ? -4.715 5.84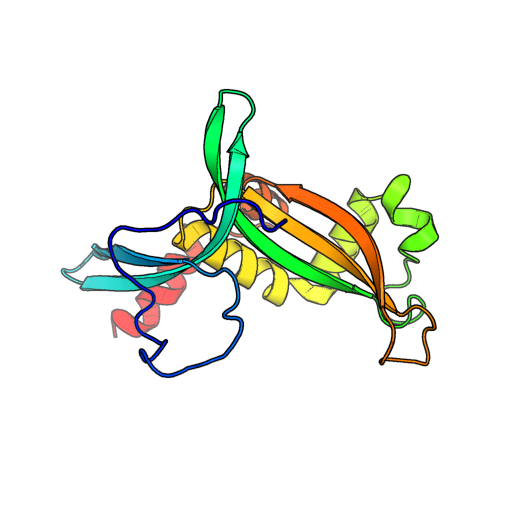5 -1.891 1.00 98.25 103 ALA A CA 1
ATOM 812 C C . ALA A 1 103 ? -5.450 4.819 -1.013 1.00 98.25 103 ALA A C 1
ATOM 814 O O . ALA A 1 103 ? -5.381 4.905 0.211 1.00 98.25 103 ALA A O 1
ATOM 815 N N . LYS A 1 104 ? -6.102 3.808 -1.609 1.00 98.44 104 LYS A N 1
ATOM 816 C CA . LYS A 1 104 ? -6.786 2.747 -0.847 1.00 98.44 104 LYS A CA 1
ATOM 817 C C . LYS A 1 104 ? -5.827 1.966 0.048 1.00 98.44 104 LYS A C 1
ATOM 819 O O . LYS A 1 104 ? -6.150 1.731 1.208 1.00 98.44 104 LYS A O 1
ATOM 824 N N . TRP A 1 105 ? -4.661 1.583 -0.469 1.00 98.56 105 TRP A N 1
ATOM 825 C CA . TRP A 1 105 ? -3.647 0.881 0.322 1.00 98.56 105 TRP A CA 1
ATOM 826 C C . TRP A 1 105 ? -3.135 1.730 1.485 1.00 98.56 105 TRP A C 1
ATOM 828 O O . TRP A 1 105 ? -3.013 1.232 2.602 1.00 98.56 105 TRP A O 1
ATOM 838 N N . THR A 1 106 ? -2.903 3.022 1.256 1.00 98.44 106 THR A N 1
ATOM 839 C CA . THR A 1 106 ? -2.484 3.945 2.315 1.00 98.44 106 THR A CA 1
ATOM 840 C C . THR A 1 106 ? -3.557 4.094 3.390 1.00 98.44 106 THR A C 1
ATOM 842 O O . THR A 1 106 ? -3.240 4.001 4.574 1.00 98.44 106 THR A O 1
ATOM 845 N N . VAL A 1 107 ? -4.833 4.249 3.010 1.00 98.44 107 VAL A N 1
ATOM 846 C CA . VAL A 1 107 ? -5.953 4.296 3.968 1.00 98.44 107 VAL A CA 1
ATOM 847 C C . VAL A 1 107 ? -6.035 2.999 4.776 1.00 98.44 107 VAL A C 1
ATOM 849 O O . VAL A 1 107 ? -6.169 3.066 5.994 1.00 98.44 107 VAL A O 1
ATOM 852 N N . GLN A 1 108 ? -5.902 1.827 4.145 1.00 98.31 108 GLN A N 1
ATOM 853 C CA . GLN A 1 108 ? -5.881 0.539 4.854 1.00 98.31 108 GLN A CA 1
ATOM 854 C C . GLN A 1 108 ? -4.772 0.497 5.913 1.00 98.31 108 GLN A C 1
ATOM 856 O O . GLN A 1 108 ? -5.042 0.176 7.070 1.00 98.31 108 GLN A O 1
ATOM 861 N N . ALA A 1 109 ? -3.548 0.887 5.548 1.00 98.38 109 ALA A N 1
ATOM 862 C CA . ALA A 1 109 ? -2.418 0.907 6.472 1.00 98.38 109 ALA A CA 1
ATOM 863 C C . ALA A 1 109 ? -2.621 1.903 7.631 1.00 98.38 109 ALA A C 1
ATOM 865 O O . ALA A 1 109 ? -2.320 1.573 8.782 1.00 98.38 109 ALA A O 1
ATOM 866 N N . LEU A 1 110 ? -3.181 3.087 7.352 1.00 98.31 110 LEU A N 1
ATOM 867 C CA . LEU A 1 110 ? -3.517 4.100 8.360 1.00 98.31 110 LEU A CA 1
ATOM 868 C C . LEU A 1 110 ? -4.610 3.618 9.324 1.00 98.31 110 LEU A C 1
ATOM 870 O O . LEU A 1 110 ? -4.454 3.724 10.542 1.00 98.31 110 LEU A O 1
ATOM 874 N N . LEU A 1 111 ? -5.694 3.042 8.796 1.00 98.12 111 LEU A N 1
ATOM 875 C CA . LEU A 1 111 ? -6.785 2.488 9.600 1.00 98.12 111 LEU A CA 1
ATOM 876 C C . LEU A 1 111 ? -6.323 1.290 10.426 1.00 98.12 111 LEU A C 1
ATOM 878 O O . LEU A 1 111 ? -6.746 1.145 11.569 1.00 98.12 111 LEU A O 1
ATOM 882 N N . ALA A 1 112 ? -5.427 0.451 9.909 1.00 97.94 112 ALA A N 1
ATOM 883 C CA . ALA A 1 112 ? -4.818 -0.628 10.683 1.00 97.94 112 ALA A CA 1
ATOM 884 C C . ALA A 1 112 ? -3.894 -0.111 11.793 1.00 97.94 112 ALA A C 1
ATOM 886 O O . ALA A 1 112 ? -3.763 -0.749 12.837 1.00 97.94 112 ALA A O 1
ATOM 887 N N . GLY A 1 113 ? -3.317 1.080 11.610 1.00 97.56 113 GLY A N 1
ATOM 888 C CA . GLY A 1 113 ? -2.246 1.573 12.468 1.00 97.56 113 GLY A CA 1
ATOM 889 C C . GLY A 1 113 ? -0.970 0.768 12.244 1.00 97.56 113 GLY A C 1
ATOM 890 O O . GLY A 1 113 ? -0.330 0.371 13.209 1.00 97.56 113 GLY A O 1
ATOM 891 N N . SER A 1 114 ? -0.665 0.454 10.981 1.00 97.94 114 SER A N 1
ATOM 892 C CA . SER A 1 114 ? 0.606 -0.178 10.618 1.00 97.94 114 SER A CA 1
ATOM 893 C C . SER A 1 114 ? 1.743 0.827 10.792 1.00 97.94 114 SER A C 1
ATOM 895 O O . SER A 1 114 ? 1.600 1.992 10.419 1.00 97.94 114 SER A O 1
ATOM 897 N N . ASP A 1 115 ? 2.881 0.375 11.308 1.00 97.81 115 ASP A N 1
ATOM 898 C CA . ASP A 1 115 ? 4.071 1.210 11.484 1.00 97.81 115 ASP A CA 1
ATOM 899 C C . ASP A 1 115 ? 4.725 1.529 10.138 1.00 97.81 115 ASP A C 1
ATOM 901 O O . ASP A 1 115 ? 5.209 2.639 9.907 1.00 97.81 115 ASP A O 1
ATOM 905 N N . GLN A 1 116 ? 4.700 0.557 9.222 1.00 97.81 116 GLN A N 1
ATOM 906 C CA . GLN A 1 116 ? 5.247 0.688 7.877 1.00 97.81 116 GLN A CA 1
ATOM 907 C C . GLN A 1 116 ? 4.264 0.174 6.822 1.00 97.81 116 GLN A C 1
ATOM 909 O O . GLN A 1 116 ? 3.539 -0.801 7.027 1.00 97.81 116 GLN A O 1
ATOM 914 N N . ILE A 1 117 ? 4.292 0.802 5.652 1.00 98.25 117 ILE A N 1
ATOM 915 C CA . ILE A 1 117 ? 3.766 0.252 4.406 1.00 98.25 117 ILE A CA 1
ATOM 916 C C . ILE A 1 117 ? 4.947 -0.062 3.482 1.00 98.25 117 ILE A C 1
ATOM 918 O O . ILE A 1 117 ? 5.816 0.783 3.254 1.00 98.25 117 ILE A O 1
ATOM 922 N N . LYS A 1 118 ? 5.010 -1.297 2.980 1.00 98.19 118 LYS A N 1
ATOM 923 C CA . LYS A 1 118 ? 6.052 -1.775 2.069 1.00 98.19 118 LYS A CA 1
ATOM 924 C C . LYS A 1 118 ? 5.469 -2.047 0.691 1.00 98.19 118 LYS A C 1
ATOM 926 O O . LYS A 1 118 ? 4.476 -2.759 0.557 1.00 98.19 118 LYS A O 1
ATOM 931 N N . PHE A 1 119 ? 6.136 -1.520 -0.327 1.00 98.25 119 PHE A N 1
ATOM 932 C CA . PHE A 1 119 ? 5.833 -1.766 -1.728 1.00 98.25 119 PHE A CA 1
ATOM 933 C C . PHE A 1 119 ? 6.901 -2.652 -2.354 1.00 98.25 119 PHE A C 1
ATOM 935 O O . PHE A 1 119 ? 8.084 -2.315 -2.327 1.00 98.25 119 PHE A O 1
ATOM 942 N N . GLY A 1 120 ? 6.485 -3.772 -2.937 1.00 98.06 120 GLY A N 1
ATOM 943 C CA . GLY A 1 120 ? 7.311 -4.549 -3.859 1.00 98.06 120 GLY A CA 1
ATOM 944 C C . GLY A 1 120 ? 7.117 -4.063 -5.292 1.00 98.06 120 GLY A C 1
ATOM 945 O O . GLY A 1 120 ? 5.982 -3.849 -5.709 1.00 98.06 120 GLY A O 1
ATOM 946 N N . TYR A 1 121 ? 8.201 -3.909 -6.046 1.00 97.94 121 TYR A N 1
ATOM 947 C CA . TYR A 1 121 ? 8.158 -3.603 -7.475 1.00 97.94 121 TYR A CA 1
ATOM 948 C C . TYR A 1 121 ? 8.332 -4.894 -8.268 1.00 97.94 121 TYR A C 1
ATOM 950 O O . TYR A 1 121 ? 9.426 -5.457 -8.325 1.00 97.94 121 TYR A O 1
ATOM 958 N N . VAL A 1 122 ? 7.243 -5.376 -8.857 1.00 98.00 122 VAL A N 1
ATOM 959 C CA . VAL A 1 122 ? 7.186 -6.648 -9.577 1.00 98.00 122 VAL A CA 1
ATOM 960 C C . VAL A 1 122 ? 7.015 -6.377 -11.067 1.00 98.00 122 VAL A C 1
ATOM 962 O O . VAL A 1 122 ? 6.094 -5.680 -11.469 1.00 98.00 122 VAL A O 1
ATOM 965 N N . SER A 1 123 ? 7.875 -6.936 -11.910 1.00 97.19 123 SER A N 1
ATOM 966 C CA . SER A 1 123 ? 7.781 -6.782 -13.368 1.00 97.19 123 SER A CA 1
ATOM 967 C C . SER A 1 123 ? 7.694 -8.145 -14.039 1.00 97.19 123 SER A C 1
ATOM 969 O O . SER A 1 123 ? 8.283 -9.119 -13.562 1.00 97.19 123 SER A O 1
ATOM 971 N N . ARG A 1 124 ? 6.971 -8.247 -15.159 1.00 97.56 124 ARG A N 1
ATOM 972 C CA . ARG A 1 124 ? 6.990 -9.464 -15.989 1.00 97.56 124 ARG A CA 1
ATOM 973 C C . ARG A 1 124 ? 8.413 -9.762 -16.446 1.00 97.56 124 ARG A C 1
ATOM 975 O O . ARG A 1 124 ? 9.154 -8.847 -16.803 1.00 97.56 124 ARG A O 1
ATOM 982 N N . VAL A 1 125 ? 8.807 -11.036 -16.470 1.00 96.25 125 VAL A N 1
ATOM 983 C CA . VAL A 1 125 ? 10.125 -11.437 -17.006 1.00 96.25 125 VAL A CA 1
ATOM 984 C C . VAL A 1 125 ? 10.205 -11.117 -18.498 1.00 96.25 125 VAL A C 1
ATOM 986 O O . VAL A 1 125 ? 11.210 -10.592 -18.966 1.00 96.25 125 VAL A O 1
ATOM 989 N N . HIS A 1 126 ? 9.119 -11.376 -19.227 1.00 95.56 126 HIS A N 1
ATOM 990 C CA . HIS A 1 126 ? 8.962 -11.009 -20.626 1.00 95.56 126 HIS A CA 1
ATOM 991 C C . HIS A 1 126 ? 7.612 -10.308 -20.817 1.00 95.56 126 HIS A C 1
ATOM 993 O O . HIS A 1 126 ? 6.588 -10.822 -20.384 1.00 95.56 126 HIS A O 1
ATOM 999 N N . VAL A 1 127 ? 7.577 -9.157 -21.498 1.00 93.88 127 VAL A N 1
ATOM 1000 C CA . VAL A 1 127 ? 6.378 -8.285 -21.570 1.00 93.88 127 VAL A CA 1
ATOM 1001 C C . VAL A 1 127 ? 5.118 -8.992 -22.098 1.00 93.88 127 VAL A C 1
ATOM 1003 O O . VAL A 1 127 ? 3.999 -8.687 -21.678 1.00 93.88 127 VAL A O 1
ATOM 1006 N N . ARG A 1 128 ? 5.298 -9.982 -22.986 1.00 95.00 128 ARG A N 1
ATOM 1007 C CA . ARG A 1 128 ? 4.209 -10.782 -23.580 1.00 95.00 128 ARG A CA 1
ATOM 1008 C C . ARG A 1 128 ? 3.760 -11.978 -22.735 1.00 95.00 128 ARG A C 1
ATOM 1010 O O . ARG A 1 128 ? 2.738 -12.566 -23.057 1.00 95.00 128 ARG A O 1
ATOM 1017 N N . ASP A 1 129 ? 4.514 -12.351 -21.704 1.00 95.88 129 ASP A N 1
ATOM 1018 C CA . ASP A 1 129 ? 4.226 -13.510 -20.858 1.00 95.88 129 ASP A CA 1
ATOM 1019 C C . ASP A 1 129 ? 3.799 -13.044 -19.461 1.00 95.88 129 ASP A C 1
ATOM 1021 O O . ASP A 1 129 ? 4.588 -12.476 -18.709 1.00 95.88 129 ASP A O 1
ATOM 1025 N N . SER A 1 130 ? 2.531 -13.270 -19.114 1.00 96.25 130 SER A N 1
ATOM 1026 C CA . SER A 1 130 ? 1.974 -12.926 -17.803 1.00 96.25 130 SER A CA 1
ATOM 1027 C C . SER A 1 130 ? 2.113 -14.036 -16.760 1.00 96.25 130 SER A C 1
ATOM 1029 O O . SER A 1 130 ? 1.573 -13.887 -15.670 1.00 96.25 130 SER A O 1
ATOM 1031 N N . SER A 1 1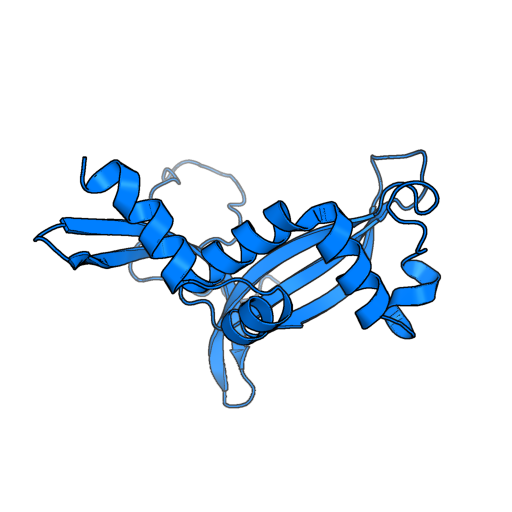31 ? 2.776 -15.154 -17.071 1.00 97.25 131 SER A N 1
ATOM 1032 C CA . SER A 1 131 ? 2.954 -16.269 -16.129 1.00 97.25 131 SER A CA 1
ATOM 1033 C C . SER A 1 131 ? 4.195 -16.119 -15.245 1.00 97.25 131 SER A C 1
ATOM 1035 O O . SER A 1 131 ? 4.234 -16.653 -14.138 1.00 97.25 131 SER A O 1
ATOM 1037 N N . LYS A 1 132 ? 5.204 -15.365 -15.700 1.00 97.50 132 LYS A N 1
ATOM 1038 C CA . LYS A 1 132 ? 6.502 -15.230 -15.025 1.00 97.50 132 LYS A CA 1
ATOM 1039 C C . LYS A 1 132 ? 6.786 -13.790 -14.632 1.00 97.50 132 LYS A C 1
ATOM 1041 O O . LYS A 1 132 ? 6.779 -12.887 -15.470 1.00 97.50 132 LYS A O 1
ATOM 1046 N N . HIS A 1 133 ? 7.133 -13.597 -13.366 1.00 97.94 133 HIS A N 1
ATOM 1047 C CA . HIS A 1 133 ? 7.409 -12.289 -12.784 1.00 97.94 133 HIS A CA 1
ATOM 1048 C C . HIS A 1 133 ? 8.734 -12.295 -12.020 1.00 97.94 133 HIS A C 1
ATOM 1050 O O . HIS A 1 133 ? 9.172 -13.335 -11.533 1.00 97.94 133 HIS A O 1
ATOM 1056 N N . ALA A 1 134 ? 9.361 -11.128 -11.921 1.00 97.81 134 ALA A N 1
ATOM 1057 C CA . ALA A 1 134 ? 10.567 -10.890 -11.144 1.00 97.81 134 ALA A CA 1
ATOM 1058 C C . ALA A 1 134 ? 10.345 -9.712 -10.189 1.00 97.81 134 ALA A C 1
ATOM 1060 O O . ALA A 1 134 ? 9.757 -8.696 -10.568 1.00 97.81 134 ALA A O 1
ATOM 1061 N N . ILE A 1 135 ? 10.836 -9.847 -8.958 1.00 97.88 135 ILE A N 1
ATOM 1062 C CA . ILE A 1 135 ? 10.877 -8.757 -7.980 1.00 97.88 135 ILE A CA 1
ATOM 1063 C C . ILE A 1 135 ? 12.137 -7.944 -8.269 1.00 97.88 135 ILE A C 1
ATOM 1065 O O . ILE A 1 135 ? 13.242 -8.474 -8.212 1.00 97.88 135 ILE A O 1
ATOM 1069 N N . LEU A 1 136 ? 11.964 -6.669 -8.603 1.00 97.00 136 LEU A N 1
ATOM 1070 C CA . LEU A 1 136 ? 13.064 -5.762 -8.938 1.00 97.00 136 LEU A CA 1
ATOM 1071 C C . LEU A 1 136 ? 13.585 -5.007 -7.714 1.00 97.00 136 LEU A C 1
ATOM 1073 O O . LEU A 1 136 ? 14.734 -4.588 -7.681 1.00 97.00 136 LEU A O 1
ATOM 1077 N N . GLY A 1 137 ? 12.741 -4.827 -6.701 1.00 96.56 137 GLY A N 1
ATOM 1078 C CA . GLY A 1 137 ? 13.121 -4.149 -5.474 1.00 96.56 137 GLY A CA 1
ATOM 1079 C C . GLY A 1 137 ? 11.942 -3.940 -4.541 1.00 96.56 137 GLY A C 1
ATOM 1080 O O . GLY A 1 137 ? 10.792 -4.236 -4.877 1.00 96.56 137 GLY A O 1
ATOM 1081 N N . THR A 1 138 ? 12.235 -3.409 -3.359 1.00 96.75 138 THR A N 1
ATOM 1082 C CA . THR A 1 138 ? 11.224 -3.019 -2.377 1.00 96.75 138 THR A CA 1
ATOM 1083 C C . THR A 1 138 ? 11.477 -1.601 -1.883 1.00 96.75 138 THR A C 1
ATOM 1085 O O . THR A 1 138 ? 12.596 -1.086 -1.937 1.00 96.75 138 THR A O 1
ATOM 1088 N N . GLN A 1 139 ? 10.420 -0.951 -1.412 1.00 95.75 139 GLN A N 1
ATOM 1089 C CA . GLN A 1 139 ? 10.487 0.358 -0.783 1.00 95.75 139 GLN A CA 1
ATOM 1090 C C . GLN A 1 139 ? 9.562 0.386 0.426 1.00 95.75 139 GLN A C 1
ATOM 1092 O O . GLN A 1 139 ? 8.505 -0.238 0.414 1.00 95.75 139 GLN A O 1
ATOM 1097 N N . GLN A 1 140 ? 9.969 1.097 1.469 1.00 96.00 140 GLN A N 1
ATOM 1098 C CA . GLN A 1 140 ? 9.226 1.199 2.719 1.00 96.00 140 GLN A CA 1
ATOM 1099 C C . GLN A 1 140 ? 8.958 2.659 3.058 1.00 96.00 140 GLN A C 1
ATOM 1101 O O . GLN A 1 140 ? 9.807 3.517 2.805 1.00 96.00 140 GLN A O 1
ATOM 1106 N N . PHE A 1 141 ? 7.793 2.916 3.639 1.00 97.56 141 PHE A N 1
ATOM 1107 C CA . PHE A 1 141 ? 7.371 4.231 4.095 1.00 97.56 141 PHE A CA 1
ATOM 1108 C C . PHE A 1 141 ? 6.582 4.112 5.392 1.00 97.56 141 PHE A C 1
ATOM 1110 O O . PHE A 1 141 ? 5.856 3.137 5.587 1.00 97.56 141 PHE A O 1
ATOM 1117 N N . LYS A 1 142 ? 6.601 5.160 6.218 1.00 98.00 142 LYS A N 1
ATOM 1118 C CA . LYS A 1 142 ? 5.559 5.313 7.234 1.00 98.00 142 LYS A CA 1
ATOM 1119 C C . LYS A 1 142 ? 4.246 5.690 6.541 1.00 98.00 142 LYS A C 1
ATOM 1121 O O . LYS A 1 142 ? 4.261 6.614 5.723 1.00 98.00 142 LYS A O 1
ATOM 1126 N N . PRO A 1 143 ? 3.099 5.066 6.869 1.00 98.25 143 PRO A N 1
ATOM 1127 C CA . PRO A 1 143 ? 1.840 5.347 6.175 1.00 98.25 143 PRO A CA 1
ATOM 1128 C C . PRO A 1 143 ? 1.423 6.821 6.200 1.00 98.25 143 PRO A C 1
ATOM 1130 O O . PRO A 1 143 ? 0.904 7.318 5.207 1.00 98.25 143 PRO A O 1
ATOM 1133 N N . LYS A 1 144 ? 1.694 7.537 7.301 1.00 97.88 144 LYS A N 1
ATOM 1134 C CA . LYS A 1 144 ? 1.397 8.973 7.421 1.00 97.88 144 LYS A CA 1
ATOM 1135 C C . LYS A 1 144 ? 2.240 9.823 6.465 1.0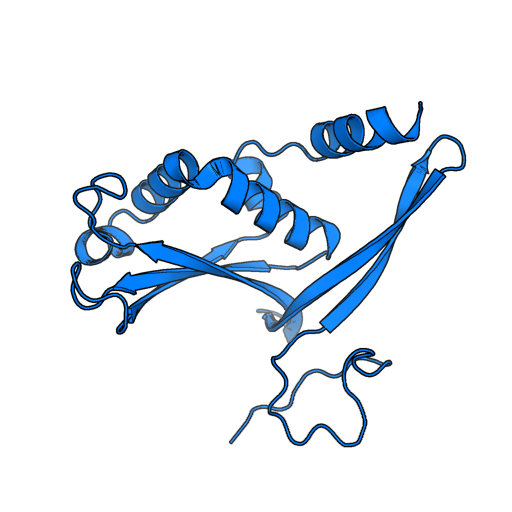0 97.88 144 LYS A C 1
ATOM 1137 O O . LYS A 1 144 ? 1.689 10.619 5.721 1.00 97.88 144 LYS A O 1
ATOM 1142 N N . GLU A 1 145 ? 3.552 9.594 6.433 1.00 97.81 145 GLU A N 1
ATOM 1143 C CA . GLU A 1 145 ? 4.467 10.302 5.524 1.00 97.81 145 GLU A CA 1
ATOM 1144 C C . GLU A 1 145 ? 4.120 10.011 4.056 1.00 97.81 145 GLU A C 1
ATOM 1146 O O . GLU A 1 145 ? 4.176 10.897 3.206 1.00 97.81 145 GLU A O 1
ATOM 1151 N N . PHE A 1 146 ? 3.715 8.775 3.752 1.00 97.81 146 PHE A N 1
ATOM 1152 C CA . PHE A 1 146 ? 3.274 8.413 2.411 1.00 97.81 146 PHE A CA 1
ATOM 1153 C C . PHE A 1 146 ? 1.931 9.059 2.043 1.00 97.81 146 PHE A C 1
ATOM 1155 O O . PHE A 1 146 ? 1.769 9.504 0.912 1.00 97.81 146 PHE A O 1
ATOM 1162 N N . ALA A 1 147 ? 0.986 9.167 2.982 1.00 98.00 147 ALA A N 1
ATOM 1163 C CA . ALA A 1 147 ? -0.273 9.881 2.766 1.00 98.00 147 ALA A CA 1
ATOM 1164 C C . ALA A 1 147 ? -0.034 11.344 2.367 1.00 98.00 147 ALA A C 1
ATOM 1166 O O . ALA A 1 147 ? -0.619 11.809 1.387 1.00 98.00 147 ALA A O 1
ATOM 1167 N N . ASP A 1 148 ? 0.894 12.019 3.049 1.00 96.75 148 ASP A N 1
ATOM 1168 C CA . ASP A 1 148 ? 1.288 13.390 2.722 1.00 96.75 148 ASP A CA 1
ATOM 1169 C C . ASP A 1 148 ? 1.906 13.475 1.312 1.00 96.75 148 ASP A C 1
ATOM 1171 O O . ASP A 1 148 ? 1.531 14.341 0.520 1.00 96.75 148 ASP A O 1
ATOM 1175 N N . GLN A 1 149 ? 2.787 12.533 0.940 1.00 94.75 149 GLN A N 1
ATOM 1176 C CA . GLN A 1 149 ? 3.404 12.485 -0.398 1.00 94.75 149 GLN A CA 1
ATOM 1177 C C . GLN A 1 149 ? 2.389 12.325 -1.537 1.00 94.75 149 GLN A C 1
ATOM 1179 O O . GLN A 1 149 ? 2.614 12.835 -2.635 1.00 94.75 149 GLN A O 1
ATOM 1184 N N . 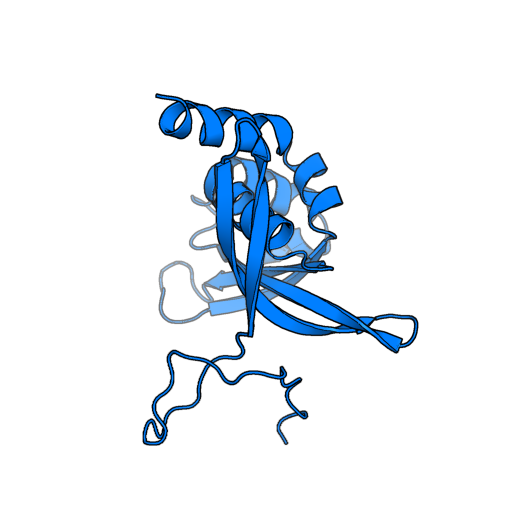ILE A 1 150 ? 1.285 11.616 -1.295 1.00 96.12 150 ILE A N 1
ATOM 1185 C CA . ILE A 1 150 ? 0.246 11.362 -2.304 1.00 96.12 150 ILE A CA 1
ATOM 1186 C C . ILE A 1 150 ? -0.924 12.350 -2.216 1.00 96.12 150 ILE A C 1
ATOM 1188 O O . ILE A 1 150 ? -1.927 12.165 -2.907 1.00 96.12 150 ILE A O 1
ATOM 1192 N N . ASN A 1 151 ? -0.802 13.383 -1.374 1.00 95.69 151 ASN A N 1
ATOM 1193 C CA . ASN A 1 151 ? -1.843 14.374 -1.103 1.00 95.69 151 ASN A CA 1
ATOM 1194 C C . ASN A 1 151 ? -3.172 13.741 -0.626 1.00 95.69 151 ASN A C 1
ATOM 1196 O O . ASN A 1 151 ? -4.263 14.161 -1.018 1.00 95.69 151 ASN A O 1
ATOM 1200 N N . LEU A 1 152 ? -3.083 12.696 0.204 1.00 97.12 152 LEU A N 1
ATOM 1201 C CA . LEU A 1 152 ? -4.228 12.032 0.826 1.00 97.12 152 LEU A CA 1
ATOM 1202 C C . LEU A 1 152 ? -4.516 12.659 2.193 1.00 97.12 152 LEU A C 1
ATOM 1204 O O . LEU A 1 152 ? -3.804 12.418 3.164 1.00 97.12 152 LEU A O 1
ATOM 1208 N N . ASN A 1 153 ? -5.614 13.408 2.280 1.00 97.25 153 ASN A N 1
ATOM 1209 C CA . ASN A 1 153 ? -6.082 13.994 3.532 1.00 97.25 153 ASN A CA 1
ATOM 1210 C C . ASN A 1 153 ? -7.138 13.093 4.203 1.00 97.25 153 ASN A C 1
ATOM 1212 O O . ASN A 1 153 ? -8.228 12.891 3.659 1.00 97.25 153 ASN A O 1
ATOM 1216 N N . MET A 1 154 ? -6.828 12.585 5.400 1.00 96.25 154 MET A N 1
ATOM 1217 C CA . MET A 1 154 ? -7.746 11.739 6.168 1.00 96.25 154 MET A CA 1
ATOM 1218 C C . MET A 1 154 ? -8.971 12.486 6.702 1.00 96.25 154 MET A C 1
ATOM 1220 O O . MET A 1 154 ? -10.029 11.872 6.778 1.00 96.25 154 MET A O 1
ATOM 1224 N N . ASP A 1 155 ? -8.888 13.783 7.003 1.00 95.75 155 ASP A N 1
ATOM 1225 C CA . ASP A 1 155 ? -10.055 14.574 7.423 1.00 95.75 155 ASP A CA 1
ATOM 1226 C C . ASP A 1 155 ? -11.082 14.653 6.290 1.00 95.75 155 ASP A C 1
ATOM 1228 O O . ASP A 1 155 ? -12.281 14.472 6.504 1.00 95.75 155 ASP A O 1
ATOM 1232 N N . ASN A 1 156 ? -10.601 14.834 5.055 1.00 96.62 156 ASN A N 1
ATOM 1233 C CA . ASN A 1 156 ? -11.448 14.768 3.867 1.00 96.62 156 ASN A CA 1
ATOM 1234 C C . ASN A 1 156 ? -12.038 13.357 3.686 1.00 96.62 156 ASN A C 1
ATOM 1236 O O . ASN A 1 156 ? -13.240 13.213 3.474 1.00 96.62 156 ASN A O 1
ATOM 1240 N N . ALA A 1 157 ? -11.225 12.304 3.831 1.00 96.25 157 ALA A N 1
ATOM 1241 C CA . ALA A 1 157 ? -11.705 10.925 3.724 1.00 96.25 157 ALA A CA 1
ATOM 1242 C C . ALA A 1 157 ? -12.810 10.607 4.752 1.00 96.25 157 ALA A C 1
ATOM 1244 O O . ALA A 1 157 ? -13.840 10.031 4.392 1.00 96.25 157 ALA A O 1
ATOM 1245 N N . TRP A 1 158 ? -12.638 11.031 6.008 1.00 95.19 158 TRP A N 1
ATOM 1246 C CA . TRP A 1 158 ? -13.649 10.896 7.057 1.00 95.19 158 TRP A CA 1
ATOM 1247 C C . TRP A 1 158 ? -14.897 11.737 6.777 1.00 95.19 158 TRP A C 1
ATOM 1249 O O . TRP A 1 158 ? -16.010 11.248 6.968 1.00 95.19 158 TRP A O 1
ATOM 1259 N N . GLY A 1 159 ? -14.742 12.964 6.273 1.00 93.88 159 GLY A N 1
ATOM 1260 C CA . GLY A 1 159 ? -15.863 13.820 5.875 1.00 93.88 159 GLY A CA 1
ATOM 1261 C C . GLY A 1 159 ? -16.712 13.203 4.758 1.00 93.88 159 GLY A C 1
ATOM 1262 O O . GLY A 1 159 ? -17.944 13.168 4.845 1.00 93.88 159 GLY A O 1
ATOM 1263 N N . ILE A 1 160 ? -16.058 12.632 3.741 1.00 95.06 160 ILE A N 1
ATOM 1264 C CA . ILE A 1 160 ? -16.734 11.897 2.664 1.00 95.06 160 ILE A CA 1
ATOM 1265 C C . ILE A 1 160 ? -17.472 10.681 3.230 1.00 95.06 160 ILE A C 1
ATOM 1267 O O . ILE A 1 160 ? -18.630 10.471 2.878 1.00 95.06 160 ILE A O 1
ATOM 1271 N N . LEU A 1 161 ? -16.846 9.910 4.129 1.00 93.69 161 LEU A N 1
ATOM 1272 C CA . LEU A 1 161 ? -17.481 8.748 4.759 1.00 93.69 161 LEU A CA 1
ATOM 1273 C C . LEU A 1 161 ? -18.700 9.130 5.609 1.00 93.69 161 LEU A C 1
ATOM 1275 O O . LEU A 1 161 ? -19.693 8.408 5.613 1.00 93.69 161 LEU A O 1
ATOM 1279 N N . ARG A 1 162 ? -18.645 10.261 6.317 1.00 90.12 162 ARG A N 1
ATOM 1280 C CA . ARG A 1 162 ? -19.736 10.721 7.184 1.00 90.12 162 ARG A CA 1
ATOM 1281 C C . ARG A 1 162 ? -20.972 11.146 6.391 1.00 90.12 162 ARG A C 1
ATOM 1283 O O . ARG A 1 162 ? -22.088 10.940 6.849 1.00 90.12 162 ARG A O 1
ATOM 1290 N N . THR A 1 163 ? -20.791 11.671 5.180 1.00 88.50 163 THR A N 1
ATOM 1291 C CA . THR A 1 163 ? -21.888 12.177 4.334 1.00 88.50 163 THR A CA 1
ATOM 1292 C C . THR A 1 163 ? -23.033 11.167 4.112 1.00 88.50 163 THR A C 1
ATOM 1294 O O . THR A 1 163 ? -24.184 11.552 4.311 1.00 88.50 163 THR A O 1
ATOM 1297 N N . PRO A 1 164 ? -22.791 9.900 3.713 1.00 86.38 164 PRO A N 1
ATOM 1298 C CA . PRO A 1 164 ? -23.853 8.898 3.603 1.00 86.38 164 PRO A CA 1
ATOM 1299 C C . PRO A 1 164 ? -24.363 8.359 4.948 1.00 86.38 164 PRO A C 1
ATOM 1301 O O . PRO A 1 164 ? -25.459 7.820 4.968 1.00 86.38 164 PRO A O 1
ATOM 1304 N N . ILE A 1 165 ? -23.599 8.472 6.042 1.00 84.00 165 ILE A N 1
ATOM 1305 C CA . ILE A 1 165 ? -23.984 7.951 7.369 1.00 84.00 165 ILE A CA 1
ATOM 1306 C C . ILE A 1 165 ? -24.887 8.941 8.120 1.00 84.00 165 ILE A C 1
ATOM 1308 O O . ILE A 1 165 ? -25.734 8.534 8.905 1.00 84.00 165 ILE A O 1
ATOM 1312 N N . SER A 1 166 ? -24.705 10.241 7.881 1.00 73.00 166 SER A N 1
ATOM 1313 C CA . SER A 1 166 ? -25.506 11.317 8.479 1.00 73.00 166 SER A CA 1
ATOM 1314 C C . SER A 1 166 ? -26.805 11.626 7.720 1.00 73.00 166 SER A C 1
ATOM 1316 O O . SER A 1 166 ? -27.497 12.575 8.086 1.00 73.00 166 SER A O 1
ATOM 1318 N N . ARG A 1 167 ? -27.113 10.884 6.651 1.00 59.69 167 ARG A N 1
ATOM 1319 C CA . ARG A 1 167 ? -28.414 10.924 5.968 1.00 59.69 167 ARG A CA 1
ATOM 1320 C C . ARG A 1 167 ? -29.329 9.854 6.536 1.00 59.69 167 ARG A C 1
ATOM 1322 O O . ARG A 1 167 ? -30.533 10.160 6.657 1.00 59.69 167 ARG A O 1
#

Foldseek 3Di:
DDDDADDDPDDDPPDDPPPPDDDAQKDWDWDWDDLPPPDIDIDTAMFRGWDQDPVRDIFTEAEDEDEAQPCVPLQVDDCLVDCVPPVVVVVVSCCVVPVVVLLVSLVRCVVNVGQKYKYWYKYAPDNPDPPHIDTNDMDMDGSVVVCVVSVNDVVVVSVVVVVVVVD

Sequence (167 aa):
MGEDKHSFENVNPFIQDDEEGEVASVAYRYRKFDLGDNVGLIVRCEHDGAMVGPNGELQFVSIKALNEWDPRYSGGIDWRQKLDTQRGAVLANELKNNSCKLAKWTVQALLAGSDQIKFGYVSRVHVRDSSKHAILGTQQFKPKEFADQINLNMDNAWGILRTPISR

pLDDT: mean 92.51, std 9.63, range [36.06, 98.56]

Radius of gyration: 18.68 Å; chains: 1; bounding box: 47×44×45 Å